Protein AF-A0A7X8M7G0-F1 (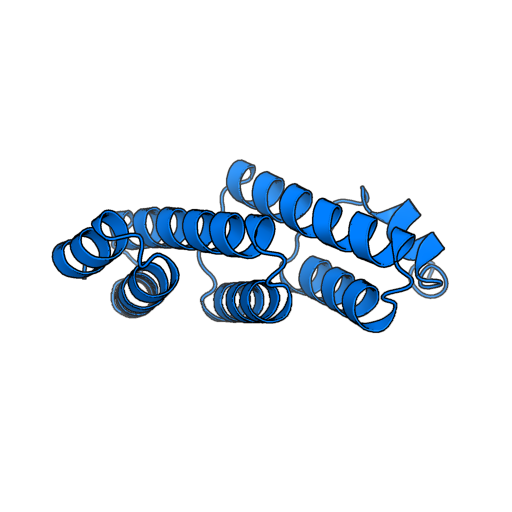afdb_monomer_lite)

Secondary structure (DSSP, 8-state):
-HHHHHHHHHTT-HHHHHHHHHHHHHH-TT-HHHHHHHHHHHHHHHHHHHHTT-HHHHHHHHHHHHHHT----HHHHHHHHHHHHHHHHHHHHHT-HHHHHHHHHHHHHTT---STTHHHHHHTT-TTSS--

Sequence (132 aa):
YHRWGRALFDRGLFYEAFTVLADGFYRYRRESALAQNCRVALFAALNQYGRTGQWAESRGLLQELRVLNLPMSEADQQMLRAYLRNWMNHFVRTGGREALLSSLELLQHLGLDDGSFEAVYDQAGMLSRRRE

Structure (mmCIF, N/CA/C/O backbone):
data_AF-A0A7X8M7G0-F1
#
_entry.id   AF-A0A7X8M7G0-F1
#
loop_
_atom_site.group_PDB
_atom_site.id
_atom_site.type_symbol
_atom_site.label_atom_id
_atom_site.label_alt_id
_atom_site.label_comp_id
_atom_site.label_asym_id
_atom_site.label_entity_id
_atom_site.label_seq_id
_atom_site.pdbx_PDB_ins_code
_atom_site.Cartn_x
_atom_site.Cartn_y
_atom_site.Cartn_z
_atom_site.occupancy
_atom_site.B_iso_or_equiv
_atom_site.auth_seq_id
_atom_site.auth_comp_id
_atom_site.auth_asym_id
_atom_site.auth_atom_id
_atom_site.pdbx_PDB_model_num
ATOM 1 N N . TYR A 1 1 ? 8.010 -5.944 -18.891 1.00 95.56 1 TYR A N 1
ATOM 2 C CA . TYR A 1 1 ? 7.377 -5.294 -17.726 1.00 95.56 1 TYR A CA 1
ATOM 3 C C . TYR A 1 1 ? 6.866 -3.891 -18.028 1.00 95.56 1 TYR A C 1
ATOM 5 O O . TYR A 1 1 ? 5.655 -3.733 -18.046 1.00 95.56 1 TYR A O 1
ATOM 13 N N . HIS A 1 2 ? 7.713 -2.908 -18.370 1.00 96.81 2 HIS A N 1
ATOM 14 C CA . HIS A 1 2 ? 7.283 -1.512 -18.605 1.00 96.81 2 HIS A CA 1
ATOM 15 C C . HIS A 1 2 ? 6.071 -1.333 -19.528 1.00 96.81 2 HIS A C 1
ATOM 17 O O . HIS A 1 2 ? 5.071 -0.758 -19.111 1.00 96.81 2 HIS A O 1
ATOM 23 N N . ARG A 1 3 ? 6.136 -1.843 -20.766 1.00 97.81 3 ARG A N 1
ATOM 24 C CA . ARG A 1 3 ? 5.047 -1.681 -21.746 1.00 97.81 3 ARG A CA 1
ATOM 25 C C . ARG A 1 3 ? 3.736 -2.316 -21.270 1.00 97.81 3 ARG A C 1
ATOM 27 O O . ARG A 1 3 ? 2.682 -1.717 -21.427 1.00 97.81 3 ARG A O 1
ATOM 34 N N . TRP A 1 4 ? 3.810 -3.508 -20.678 1.00 98.25 4 TRP A N 1
ATOM 35 C CA . TRP A 1 4 ? 2.631 -4.229 -20.198 1.00 98.25 4 TRP A CA 1
ATOM 36 C C . TRP A 1 4 ? 2.008 -3.548 -18.977 1.00 98.25 4 TRP A C 1
ATOM 38 O O . TRP A 1 4 ? 0.820 -3.239 -19.002 1.00 98.25 4 TRP A O 1
ATOM 48 N N . GLY A 1 5 ? 2.816 -3.222 -17.963 1.00 98.38 5 GLY A N 1
ATOM 49 C CA . GLY A 1 5 ? 2.348 -2.481 -16.792 1.00 98.38 5 GLY A CA 1
ATOM 50 C C . GLY A 1 5 ? 1.730 -1.137 -17.179 1.00 98.38 5 GLY A C 1
ATOM 51 O O . GLY A 1 5 ? 0.668 -0.786 -16.678 1.00 98.38 5 GLY A O 1
ATOM 52 N N . ARG A 1 6 ? 2.329 -0.425 -18.146 1.00 98.25 6 ARG A N 1
ATOM 53 C CA . ARG A 1 6 ? 1.773 0.829 -18.666 1.00 98.25 6 ARG A CA 1
ATOM 54 C C . ARG A 1 6 ? 0.425 0.631 -19.362 1.00 98.25 6 ARG A C 1
ATOM 56 O O . ARG A 1 6 ? -0.503 1.373 -19.075 1.00 98.25 6 ARG A O 1
ATOM 63 N N . ALA A 1 7 ? 0.296 -0.385 -20.214 1.00 98.62 7 ALA A N 1
ATOM 64 C CA . ALA A 1 7 ? -0.960 -0.676 -20.905 1.00 98.62 7 ALA A CA 1
ATOM 65 C C . ALA A 1 7 ? -2.103 -1.047 -19.940 1.00 98.62 7 ALA A C 1
ATOM 67 O O . ALA A 1 7 ? -3.251 -0.692 -20.190 1.00 98.62 7 ALA A O 1
ATOM 68 N N . LEU A 1 8 ? -1.804 -1.749 -18.841 1.00 98.75 8 LEU A N 1
ATOM 69 C CA . LEU A 1 8 ? -2.778 -2.018 -17.777 1.00 98.75 8 LEU A CA 1
ATOM 70 C C . LEU A 1 8 ? -3.158 -0.730 -17.036 1.00 98.75 8 LEU A C 1
ATOM 72 O O . LEU A 1 8 ? -4.341 -0.445 -16.860 1.00 98.75 8 LEU A O 1
ATOM 76 N N . PHE A 1 9 ? -2.159 0.078 -16.677 1.00 98.56 9 PHE A N 1
ATOM 77 C CA . PHE A 1 9 ? -2.361 1.343 -15.976 1.00 98.56 9 PHE A CA 1
ATOM 78 C C . PHE A 1 9 ? -3.233 2.317 -16.778 1.00 98.56 9 PHE A C 1
ATOM 80 O O . PHE A 1 9 ? -4.188 2.870 -16.241 1.00 98.56 9 PHE A O 1
ATOM 87 N N . ASP A 1 10 ? -2.962 2.477 -18.076 1.00 98.38 10 ASP A N 1
ATOM 88 C CA . ASP A 1 10 ? -3.728 3.367 -18.960 1.00 98.38 10 ASP A CA 1
ATOM 89 C C . ASP A 1 10 ? -5.197 2.917 -19.119 1.00 98.38 10 ASP A C 1
ATOM 91 O O . ASP A 1 10 ? -6.062 3.723 -19.453 1.00 98.38 10 ASP A O 1
ATOM 95 N N . ARG A 1 11 ? -5.503 1.641 -18.840 1.00 98.50 11 ARG A N 1
ATOM 96 C CA . ARG A 1 11 ? -6.869 1.089 -18.820 1.00 98.50 11 ARG A CA 1
ATOM 97 C C . ARG A 1 11 ? -7.557 1.198 -17.455 1.00 98.50 11 ARG A C 1
ATOM 99 O O . ARG A 1 11 ? -8.673 0.707 -17.314 1.00 98.50 11 ARG A O 1
ATOM 106 N N . GLY A 1 12 ? -6.906 1.788 -16.453 1.00 98.12 12 GLY A N 1
ATOM 107 C CA . GLY A 1 12 ? -7.418 1.858 -15.081 1.00 98.12 12 GLY A CA 1
ATOM 108 C C . GLY A 1 12 ? -7.304 0.547 -14.295 1.00 98.12 12 GLY A C 1
ATOM 109 O O . GLY A 1 12 ? -7.859 0.441 -13.207 1.00 98.12 12 GLY A O 1
ATOM 110 N N . LEU A 1 13 ? -6.585 -0.452 -14.817 1.00 98.56 13 LEU A N 1
ATOM 111 C CA . LEU A 1 13 ? -6.344 -1.736 -14.150 1.00 98.56 13 LEU A CA 1
ATOM 112 C C . LEU A 1 13 ? -5.118 -1.605 -13.234 1.00 98.56 13 LEU A C 1
ATOM 114 O O . LEU A 1 13 ? -4.037 -2.123 -13.525 1.00 98.56 13 LEU A O 1
ATOM 118 N N . PHE A 1 14 ? -5.241 -0.780 -12.189 1.00 98.69 14 PHE 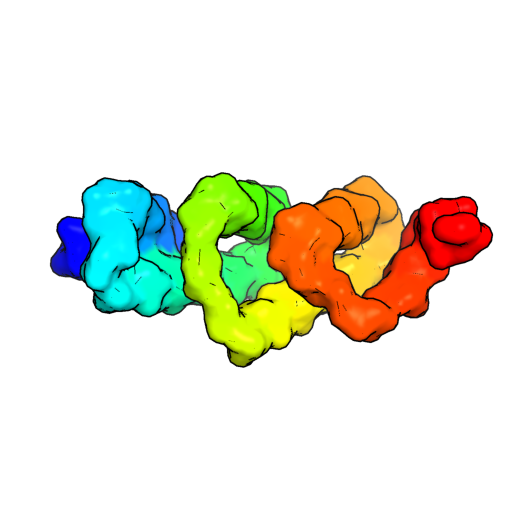A N 1
ATOM 119 C CA . PHE A 1 14 ? -4.090 -0.343 -11.391 1.00 98.69 14 PHE A CA 1
ATOM 120 C C . PHE A 1 14 ? -3.480 -1.459 -10.543 1.00 98.69 14 PHE A C 1
ATOM 122 O O . PHE A 1 14 ? -2.257 -1.506 -10.412 1.00 98.69 14 PHE A O 1
ATOM 129 N N . TYR A 1 15 ? -4.294 -2.361 -9.990 1.00 98.56 15 TYR A N 1
ATOM 130 C CA . TYR A 1 15 ? -3.777 -3.493 -9.221 1.00 98.56 15 TYR A CA 1
ATOM 131 C C . TYR A 1 15 ? -3.040 -4.476 -10.133 1.00 98.56 15 TYR A C 1
ATOM 133 O O . TYR A 1 15 ? -1.909 -4.857 -9.852 1.00 98.56 15 TYR A O 1
ATOM 141 N N . GLU A 1 16 ? -3.600 -4.797 -11.294 1.00 98.69 16 GLU A N 1
ATOM 142 C CA . GLU A 1 16 ? -2.949 -5.640 -12.292 1.00 98.69 16 GLU A CA 1
ATOM 143 C C . GLU A 1 16 ? -1.649 -4.993 -12.783 1.00 98.69 16 GLU A C 1
ATOM 145 O O . GLU A 1 16 ? -0.618 -5.660 -12.883 1.00 98.69 16 GLU A O 1
ATOM 150 N N . ALA A 1 17 ? -1.654 -3.679 -13.028 1.00 98.81 17 ALA A N 1
ATOM 151 C CA . ALA A 1 17 ? -0.438 -2.941 -13.349 1.00 98.81 17 ALA A CA 1
ATOM 152 C C . ALA A 1 17 ? 0.608 -3.069 -12.232 1.00 98.81 17 ALA A C 1
ATOM 154 O O . ALA A 1 17 ? 1.775 -3.337 -12.528 1.00 98.81 17 ALA A O 1
ATOM 155 N N . PHE A 1 18 ? 0.199 -2.925 -10.966 1.00 98.69 18 PHE A N 1
ATOM 156 C CA . PHE A 1 18 ? 1.066 -3.122 -9.808 1.00 98.69 18 PHE A CA 1
ATOM 157 C C . PHE A 1 18 ? 1.653 -4.534 -9.789 1.00 98.69 18 PHE A C 1
ATOM 159 O O . PHE A 1 18 ? 2.870 -4.648 -9.732 1.00 98.69 18 PHE A O 1
ATOM 166 N N . THR A 1 19 ? 0.846 -5.591 -9.923 1.00 98.38 19 THR A N 1
ATOM 167 C CA . THR A 1 19 ? 1.340 -6.982 -9.867 1.00 98.38 19 THR A CA 1
ATOM 168 C C . THR A 1 19 ? 2.403 -7.270 -10.933 1.00 98.38 19 THR A C 1
ATOM 170 O O . THR A 1 19 ? 3.462 -7.819 -10.627 1.00 98.38 19 THR A O 1
ATOM 173 N N . VAL A 1 20 ? 2.186 -6.817 -12.174 1.00 98.50 20 VAL A N 1
ATOM 174 C CA . VAL A 1 20 ? 3.162 -6.968 -13.265 1.00 98.50 20 VAL A CA 1
ATOM 175 C C . VAL A 1 20 ? 4.438 -6.180 -12.969 1.00 98.50 20 VAL A C 1
ATOM 177 O O . VAL A 1 20 ? 5.544 -6.670 -13.190 1.00 98.50 20 VAL A O 1
ATOM 180 N N . LEU A 1 21 ? 4.314 -4.945 -12.484 1.00 98.62 21 LEU A N 1
ATOM 181 C CA . LEU A 1 21 ? 5.469 -4.100 -12.178 1.00 98.62 21 LEU A CA 1
ATOM 182 C C . LEU A 1 21 ? 6.229 -4.582 -10.934 1.00 98.62 21 LEU A C 1
ATOM 184 O O . LEU A 1 21 ? 7.451 -4.454 -10.906 1.00 98.62 21 LEU A O 1
ATOM 188 N N . ALA A 1 22 ? 5.540 -5.176 -9.962 1.00 98.19 22 ALA A N 1
ATOM 189 C CA . ALA A 1 22 ? 6.105 -5.779 -8.763 1.00 98.19 22 ALA A CA 1
ATOM 190 C C . ALA A 1 22 ? 6.922 -7.033 -9.097 1.00 98.19 22 ALA A C 1
ATOM 192 O O . ALA A 1 22 ? 8.067 -7.132 -8.658 1.00 98.19 22 ALA A O 1
ATOM 193 N N . ASP A 1 23 ? 6.401 -7.940 -9.935 1.00 98.31 23 ASP A N 1
ATOM 194 C CA . ASP A 1 23 ? 7.173 -9.091 -10.437 1.00 98.31 23 ASP A CA 1
ATOM 195 C C . ASP A 1 23 ? 8.402 -8.623 -11.234 1.00 98.31 23 ASP A C 1
ATOM 197 O O . ASP A 1 23 ? 9.517 -9.108 -11.024 1.00 98.31 23 ASP A O 1
ATOM 201 N N . GLY A 1 24 ? 8.236 -7.592 -12.070 1.00 98.00 24 GLY A N 1
ATOM 202 C CA . GLY A 1 24 ? 9.353 -6.945 -12.752 1.00 98.00 24 GLY A CA 1
ATOM 203 C C . GLY A 1 24 ? 10.407 -6.415 -11.775 1.00 98.00 24 GLY A C 1
ATOM 204 O O . GLY A 1 24 ? 11.587 -6.741 -11.905 1.00 98.00 24 GLY A O 1
ATOM 205 N N . PHE A 1 25 ? 10.004 -5.615 -10.787 1.00 97.88 25 PHE A N 1
ATOM 206 C CA . PHE A 1 25 ? 10.911 -5.055 -9.783 1.00 97.88 25 PHE A CA 1
ATOM 207 C C . PHE A 1 25 ? 11.627 -6.153 -8.989 1.00 97.88 25 PHE A C 1
ATOM 209 O O . PHE A 1 25 ? 12.832 -6.051 -8.764 1.00 97.88 25 PHE A O 1
ATOM 216 N N . TYR A 1 26 ? 10.920 -7.219 -8.608 1.00 96.38 26 TYR A N 1
ATOM 217 C CA . TYR A 1 26 ? 11.500 -8.357 -7.901 1.00 96.38 26 TYR A CA 1
ATOM 218 C C . TYR A 1 26 ? 12.644 -9.002 -8.699 1.00 96.38 26 TYR A C 1
ATOM 220 O O . TYR A 1 26 ? 13.713 -9.261 -8.144 1.00 96.38 26 TYR A O 1
ATOM 228 N N . ARG A 1 27 ? 12.456 -9.197 -10.010 1.00 97.38 27 ARG A N 1
ATOM 229 C CA . ARG A 1 27 ? 13.459 -9.810 -10.900 1.00 97.38 27 ARG A CA 1
ATOM 230 C C . ARG A 1 27 ? 14.597 -8.861 -11.280 1.00 97.38 27 ARG A C 1
ATOM 232 O O . ARG A 1 27 ? 15.729 -9.308 -11.452 1.00 97.38 27 ARG A O 1
ATOM 239 N N . TYR A 1 28 ? 14.319 -7.563 -11.398 1.00 96.69 28 TYR A N 1
ATOM 240 C CA . TYR A 1 28 ? 15.255 -6.562 -11.923 1.00 96.69 28 TYR A CA 1
ATOM 241 C C . TYR A 1 28 ? 15.417 -5.368 -10.971 1.00 96.69 28 TYR A C 1
ATOM 243 O O . TYR A 1 28 ? 15.287 -4.212 -11.364 1.00 96.69 28 TYR A O 1
ATOM 251 N N . ARG A 1 29 ? 15.763 -5.631 -9.704 1.00 92.62 29 ARG A N 1
ATOM 252 C CA . ARG A 1 29 ? 15.828 -4.616 -8.626 1.00 92.62 29 ARG A CA 1
ATOM 253 C C . ARG A 1 29 ? 16.698 -3.383 -8.899 1.00 92.62 29 ARG A C 1
ATOM 255 O O . ARG A 1 29 ? 16.504 -2.356 -8.258 1.00 92.62 29 ARG A O 1
ATOM 262 N N . ARG A 1 30 ? 17.670 -3.478 -9.811 1.00 93.94 30 ARG A N 1
ATOM 263 C CA . ARG A 1 30 ? 18.555 -2.358 -10.182 1.00 93.94 30 ARG A CA 1
ATOM 264 C C . ARG A 1 30 ? 17.914 -1.388 -11.181 1.00 93.94 30 ARG A C 1
ATOM 266 O O . ARG A 1 30 ? 18.435 -0.294 -11.372 1.00 93.94 30 ARG A O 1
ATOM 273 N N . GLU A 1 31 ? 16.798 -1.759 -11.802 1.00 96.12 31 GLU A N 1
ATOM 274 C CA . GLU A 1 31 ? 16.070 -0.905 -12.736 1.00 96.12 31 GLU A CA 1
ATOM 275 C C . GLU A 1 31 ? 15.123 0.026 -11.966 1.00 96.12 31 GLU A C 1
ATOM 277 O O . GLU A 1 31 ? 13.978 -0.306 -11.650 1.00 96.12 31 GLU A O 1
ATOM 282 N N . SER A 1 32 ? 15.615 1.224 -11.648 1.00 93.75 32 SER A N 1
ATOM 283 C CA . SER A 1 32 ? 14.894 2.221 -10.843 1.00 93.75 32 SER A CA 1
ATOM 284 C C . SER A 1 32 ? 13.520 2.592 -11.415 1.00 93.75 32 SER A C 1
ATOM 286 O O . SER A 1 32 ? 12.586 2.864 -10.657 1.00 93.75 32 SER A O 1
ATOM 288 N N . ALA A 1 33 ? 13.369 2.543 -12.742 1.00 97.06 33 ALA A N 1
ATOM 289 C CA . ALA A 1 33 ? 12.110 2.809 -13.424 1.00 97.06 33 ALA A CA 1
ATOM 290 C C . ALA A 1 33 ? 11.008 1.799 -13.050 1.00 97.06 33 ALA A C 1
ATOM 292 O O . ALA A 1 33 ? 9.839 2.179 -12.989 1.00 97.06 33 ALA A O 1
ATOM 293 N N . LEU A 1 34 ? 11.343 0.528 -12.778 1.00 97.88 34 LEU A N 1
ATOM 294 C CA . LEU A 1 34 ? 10.355 -0.463 -12.333 1.00 97.88 34 LEU A CA 1
ATOM 295 C C . LEU A 1 34 ? 9.860 -0.144 -10.931 1.00 97.88 34 LEU A C 1
ATOM 297 O O . LEU A 1 34 ? 8.654 -0.160 -10.704 1.00 97.88 34 LEU A O 1
ATOM 301 N N . ALA A 1 35 ? 10.765 0.225 -10.023 1.00 97.25 35 ALA A N 1
ATOM 302 C CA . ALA A 1 35 ? 10.384 0.629 -8.675 1.00 97.25 35 ALA A CA 1
ATOM 303 C C . ALA A 1 35 ? 9.473 1.868 -8.704 1.00 97.25 35 ALA A C 1
ATOM 305 O O . ALA A 1 35 ? 8.437 1.895 -8.042 1.00 97.25 35 ALA A O 1
ATOM 306 N N . GLN A 1 36 ? 9.823 2.867 -9.523 1.00 97.69 36 GLN A N 1
ATOM 307 C CA . GLN A 1 36 ? 9.017 4.075 -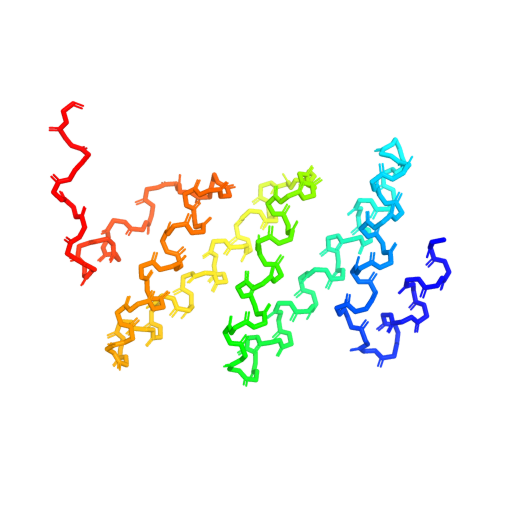9.686 1.00 97.69 36 GLN A CA 1
ATOM 308 C C . GLN A 1 36 ? 7.626 3.768 -10.242 1.00 97.69 36 GLN A C 1
ATOM 310 O O . GLN A 1 36 ? 6.627 4.189 -9.664 1.00 97.69 36 GLN A O 1
ATOM 315 N N . ASN A 1 37 ? 7.541 3.006 -11.332 1.00 98.06 37 ASN A N 1
ATOM 316 C CA . ASN A 1 37 ? 6.254 2.665 -11.931 1.00 98.06 37 ASN A CA 1
ATOM 317 C C . ASN A 1 37 ? 5.408 1.789 -10.995 1.00 98.06 37 ASN A C 1
ATOM 319 O O . ASN A 1 37 ? 4.194 1.965 -10.928 1.00 98.06 37 ASN A O 1
ATOM 323 N N . CYS A 1 38 ? 6.041 0.879 -10.249 1.00 98.31 38 CYS A N 1
ATOM 324 C CA . CYS A 1 38 ? 5.376 0.054 -9.246 1.00 98.31 38 CYS A CA 1
ATOM 325 C C . CYS A 1 38 ? 4.743 0.916 -8.143 1.00 98.31 38 CYS A C 1
ATOM 327 O O . CYS A 1 38 ? 3.584 0.692 -7.800 1.00 98.31 38 CYS A O 1
ATOM 329 N N . ARG A 1 39 ? 5.451 1.938 -7.632 1.00 98.25 39 ARG A N 1
ATOM 330 C CA . ARG A 1 39 ? 4.893 2.899 -6.658 1.00 98.25 39 ARG A CA 1
ATOM 331 C C . ARG A 1 39 ? 3.706 3.672 -7.231 1.00 98.25 39 ARG A C 1
ATOM 333 O O . ARG A 1 39 ? 2.688 3.811 -6.562 1.00 98.25 39 ARG A O 1
ATOM 340 N N . VAL A 1 40 ? 3.806 4.135 -8.477 1.00 98.31 40 VAL A N 1
ATOM 341 C CA . VAL A 1 40 ? 2.705 4.852 -9.142 1.00 98.31 40 VAL A CA 1
ATOM 342 C C . VAL A 1 40 ? 1.453 3.972 -9.243 1.00 98.31 40 VAL A C 1
ATOM 344 O O . VAL A 1 40 ? 0.363 4.417 -8.888 1.00 98.31 40 VAL A O 1
ATOM 347 N N . ALA A 1 41 ? 1.602 2.714 -9.668 1.00 98.69 41 ALA A N 1
ATOM 348 C CA . ALA A 1 41 ? 0.492 1.764 -9.744 1.00 98.69 41 ALA A CA 1
ATOM 349 C C . ALA A 1 41 ? -0.100 1.436 -8.362 1.00 98.69 41 ALA A C 1
ATOM 351 O O . ALA A 1 41 ? -1.320 1.447 -8.204 1.00 98.69 41 ALA A O 1
ATOM 352 N N . LEU A 1 42 ? 0.754 1.231 -7.353 1.00 98.69 42 LEU A N 1
ATOM 353 C CA . LEU A 1 42 ? 0.357 1.011 -5.960 1.00 98.69 42 LEU A CA 1
ATOM 354 C C . LEU A 1 42 ? -0.553 2.136 -5.445 1.00 98.69 42 LEU A C 1
ATOM 356 O O . LEU A 1 42 ? -1.654 1.868 -4.969 1.00 98.69 42 LEU A O 1
ATOM 360 N N . PHE A 1 43 ? -0.120 3.396 -5.548 1.00 98.50 43 PHE A N 1
ATOM 361 C CA . PHE A 1 43 ? -0.908 4.522 -5.037 1.00 98.50 43 PHE A CA 1
ATOM 362 C C . PHE A 1 43 ? -2.193 4.752 -5.834 1.00 98.50 43 PHE A C 1
ATOM 364 O O . PHE A 1 43 ? -3.213 5.118 -5.249 1.00 98.50 43 PHE A O 1
ATOM 371 N N . ALA A 1 44 ? -2.180 4.501 -7.146 1.00 98.56 44 ALA A N 1
ATOM 372 C CA . ALA A 1 44 ? -3.390 4.564 -7.959 1.00 98.56 44 ALA A CA 1
ATOM 373 C C . ALA A 1 44 ? -4.424 3.513 -7.517 1.00 98.56 44 ALA A C 1
ATOM 375 O O . ALA A 1 44 ? -5.594 3.852 -7.330 1.00 98.56 44 ALA A O 1
ATOM 376 N N . ALA A 1 45 ? -3.987 2.276 -7.264 1.00 98.62 45 ALA A N 1
ATOM 377 C CA . ALA A 1 45 ? -4.844 1.205 -6.764 1.00 98.62 45 ALA A CA 1
ATOM 378 C C . ALA A 1 45 ? -5.380 1.506 -5.353 1.00 98.62 45 ALA A C 1
ATOM 380 O O . ALA A 1 45 ? -6.587 1.431 -5.134 1.00 98.62 45 ALA A O 1
ATOM 381 N N . LEU A 1 46 ? -4.527 1.943 -4.417 1.00 98.44 46 LEU A N 1
ATOM 382 C CA . LEU A 1 46 ? -4.959 2.335 -3.068 1.00 98.44 46 LEU A CA 1
ATOM 383 C C . LEU A 1 46 ? -5.997 3.464 -3.101 1.00 98.44 46 LEU A C 1
ATOM 385 O O . LEU A 1 46 ? -6.997 3.405 -2.383 1.00 98.44 46 LEU A O 1
ATOM 389 N N . ASN A 1 47 ? -5.790 4.475 -3.949 1.00 97.56 47 ASN A N 1
ATOM 390 C CA . ASN A 1 47 ? -6.741 5.570 -4.132 1.00 97.56 47 ASN A CA 1
ATOM 391 C C . ASN A 1 47 ? -8.073 5.069 -4.712 1.00 97.56 47 ASN A C 1
ATOM 393 O O . ASN A 1 47 ? -9.131 5.430 -4.198 1.00 97.56 47 ASN A O 1
ATOM 397 N N . GLN A 1 48 ? -8.040 4.211 -5.737 1.00 97.75 48 GLN A N 1
ATOM 398 C CA . GLN A 1 48 ? -9.249 3.602 -6.295 1.00 97.75 48 GLN A CA 1
ATOM 399 C C . GLN A 1 48 ? -10.021 2.829 -5.220 1.00 97.75 48 GLN A C 1
ATOM 401 O O . GLN A 1 48 ? -11.203 3.105 -5.012 1.00 97.75 48 GLN A O 1
ATOM 406 N N . TYR A 1 49 ? -9.353 1.936 -4.489 1.00 97.81 49 TYR A N 1
ATOM 407 C CA . TYR A 1 49 ? -9.984 1.153 -3.431 1.00 97.81 49 TYR A CA 1
ATOM 408 C C . TYR A 1 49 ? -10.545 2.031 -2.313 1.00 97.81 49 TYR A C 1
ATOM 410 O O . TYR A 1 49 ? -11.700 1.855 -1.917 1.00 97.81 49 TYR A O 1
ATOM 418 N N . GLY A 1 50 ? -9.786 3.040 -1.877 1.00 95.44 50 GLY A N 1
ATOM 419 C CA . GLY A 1 50 ? -10.211 3.995 -0.854 1.00 95.44 50 GLY A CA 1
ATOM 420 C C . GLY A 1 50 ? -11.484 4.753 -1.237 1.00 95.44 50 GLY A C 1
ATOM 421 O O . GLY A 1 50 ? -12.401 4.856 -0.427 1.00 95.44 50 GLY A O 1
ATOM 422 N N . ARG A 1 51 ? -11.595 5.218 -2.489 1.00 95.25 51 ARG A N 1
ATOM 423 C CA . ARG A 1 51 ? -12.803 5.904 -2.992 1.00 95.25 51 ARG A CA 1
ATOM 424 C C . ARG A 1 51 ? -14.042 5.015 -2.992 1.00 95.25 51 ARG A C 1
ATOM 426 O O . ARG A 1 51 ? -15.149 5.514 -2.829 1.00 95.25 51 ARG A O 1
ATOM 433 N N . THR A 1 52 ? -13.852 3.716 -3.186 1.00 95.38 52 THR A N 1
ATOM 434 C CA . THR A 1 52 ? -14.937 2.726 -3.254 1.00 95.38 52 THR A CA 1
ATOM 435 C C . THR A 1 52 ? -15.191 1.988 -1.939 1.00 95.38 52 THR A C 1
ATOM 437 O O . THR A 1 52 ? -16.002 1.071 -1.915 1.00 95.38 52 THR A O 1
ATOM 440 N N . GLY A 1 53 ? -14.505 2.346 -0.848 1.00 95.44 53 GLY A N 1
ATOM 441 C CA . GLY A 1 53 ? -14.683 1.673 0.443 1.00 95.44 53 GLY A CA 1
ATOM 442 C C . GLY A 1 53 ? -14.134 0.237 0.498 1.00 95.44 53 GLY A C 1
ATOM 443 O O . GLY A 1 53 ? -14.528 -0.537 1.366 1.00 95.44 53 GLY A O 1
ATOM 444 N N . GLN A 1 54 ? -13.204 -0.121 -0.387 1.00 97.44 54 GLN A N 1
ATOM 445 C CA . GLN A 1 54 ? -12.640 -1.469 -0.530 1.00 97.44 54 GLN A CA 1
ATOM 446 C C . GLN A 1 54 ? -11.468 -1.706 0.442 1.00 97.44 54 GLN A C 1
ATOM 448 O O . GLN A 1 54 ? -10.295 -1.725 0.059 1.00 97.44 54 GLN A O 1
ATOM 453 N N . TRP A 1 55 ? -11.762 -1.810 1.745 1.00 97.12 55 TRP A N 1
ATOM 454 C CA . TRP A 1 55 ? -10.725 -1.997 2.773 1.00 97.12 55 TRP A CA 1
ATOM 455 C C . TRP A 1 55 ? -9.964 -3.318 2.624 1.00 97.12 55 TRP A C 1
ATOM 457 O O . TRP A 1 55 ? -8.749 -3.338 2.807 1.00 97.12 55 TRP A O 1
ATOM 467 N N . ALA A 1 56 ? -10.648 -4.418 2.302 1.00 97.69 56 ALA A N 1
ATOM 468 C CA . ALA A 1 56 ? -10.018 -5.735 2.232 1.00 97.69 56 ALA A CA 1
ATOM 469 C C . ALA A 1 56 ? -8.925 -5.779 1.151 1.00 97.69 56 ALA A C 1
ATOM 471 O O . ALA A 1 56 ? -7.818 -6.258 1.401 1.00 97.69 56 ALA A O 1
ATOM 472 N N . GLU A 1 57 ? -9.215 -5.194 -0.006 1.00 98.38 57 GLU A N 1
ATOM 473 C CA . GLU A 1 57 ? -8.326 -5.050 -1.152 1.00 98.38 57 GLU A CA 1
ATOM 474 C C . GLU A 1 57 ? -7.168 -4.102 -0.824 1.00 98.38 57 GLU A C 1
ATOM 476 O O . GLU A 1 57 ? -6.004 -4.414 -1.073 1.00 98.38 57 GLU A O 1
ATOM 481 N N . SER A 1 58 ? -7.472 -2.974 -0.174 1.00 98.12 58 SER A N 1
ATOM 482 C CA . SER A 1 58 ? -6.464 -2.022 0.309 1.00 98.12 58 SER A CA 1
ATOM 483 C C . SER A 1 58 ? -5.479 -2.682 1.272 1.00 98.12 58 SER A C 1
ATOM 485 O O . SER A 1 58 ? -4.265 -2.524 1.146 1.00 98.12 58 SER A O 1
ATOM 487 N N . ARG A 1 59 ? -6.001 -3.462 2.224 1.00 97.94 59 ARG A N 1
ATOM 488 C CA . ARG A 1 59 ? -5.212 -4.208 3.201 1.00 97.94 59 ARG A CA 1
ATOM 489 C C . ARG A 1 59 ? -4.332 -5.249 2.515 1.00 97.94 59 ARG A C 1
ATOM 491 O O . ARG A 1 59 ? -3.148 -5.318 2.832 1.00 97.94 59 ARG A O 1
ATOM 498 N N . GLY A 1 60 ? -4.887 -6.027 1.583 1.00 98.00 60 GLY A N 1
ATOM 499 C CA . GLY A 1 60 ? -4.131 -7.022 0.817 1.00 98.00 60 GLY A CA 1
ATOM 500 C C . GLY A 1 60 ? -2.968 -6.388 0.056 1.00 98.00 60 GLY A C 1
ATOM 501 O O . GLY A 1 60 ? -1.825 -6.817 0.189 1.00 98.00 60 GLY A O 1
ATOM 502 N N . LEU A 1 61 ? -3.222 -5.273 -0.628 1.00 98.31 61 LEU A N 1
ATOM 503 C CA . LEU A 1 61 ? -2.193 -4.543 -1.363 1.00 98.31 61 LEU A CA 1
ATOM 504 C C . LEU A 1 61 ? -1.085 -3.980 -0.448 1.00 98.31 61 LEU A C 1
ATOM 506 O O . LEU A 1 61 ? 0.096 -4.028 -0.791 1.00 98.31 61 LEU A O 1
ATOM 510 N N . LEU A 1 62 ? -1.429 -3.490 0.747 1.00 97.75 62 LEU A N 1
ATOM 511 C CA . LEU A 1 62 ? -0.438 -3.047 1.739 1.00 97.75 62 LEU A CA 1
ATOM 512 C C . LEU A 1 62 ? 0.385 -4.214 2.316 1.00 97.75 62 LEU A C 1
ATOM 514 O O . LEU A 1 62 ? 1.564 -4.040 2.634 1.00 97.75 62 LEU A O 1
ATOM 518 N N . GLN A 1 63 ? -0.195 -5.412 2.422 1.00 96.81 63 GLN A N 1
ATOM 519 C CA . GLN A 1 63 ? 0.543 -6.625 2.789 1.00 96.81 63 GLN A CA 1
ATOM 520 C C . GLN A 1 63 ? 1.509 -7.052 1.677 1.00 96.81 63 GLN A C 1
ATOM 522 O O . GLN A 1 63 ? 2.656 -7.392 1.967 1.00 96.81 63 GLN A O 1
ATOM 527 N N . GLU A 1 64 ? 1.093 -6.978 0.411 1.00 96.94 64 GLU A N 1
ATOM 528 C CA . GLU A 1 64 ? 1.977 -7.230 -0.733 1.00 96.94 64 GLU A CA 1
ATOM 529 C C . GLU A 1 64 ? 3.144 -6.238 -0.771 1.00 96.94 64 GLU A C 1
ATOM 531 O O . GLU A 1 64 ? 4.295 -6.643 -0.946 1.00 96.94 64 GLU A O 1
ATOM 536 N N . LEU A 1 65 ? 2.878 -4.951 -0.519 1.00 96.69 65 LEU A N 1
ATOM 537 C CA . LEU A 1 65 ? 3.915 -3.926 -0.398 1.00 96.69 65 LEU A CA 1
ATOM 538 C C . LEU A 1 65 ? 4.978 -4.304 0.646 1.00 96.69 65 LEU A C 1
ATOM 540 O O . LEU A 1 65 ? 6.177 -4.206 0.368 1.00 96.69 65 LEU A O 1
ATOM 544 N N . ARG A 1 66 ? 4.548 -4.754 1.832 1.00 93.94 66 ARG A N 1
ATOM 545 C CA . ARG A 1 66 ? 5.455 -5.194 2.902 1.00 93.94 66 ARG A CA 1
ATOM 546 C C . ARG A 1 66 ? 6.389 -6.305 2.417 1.00 93.94 66 ARG A C 1
ATOM 548 O O . ARG A 1 66 ? 7.586 -6.251 2.682 1.00 93.94 66 ARG A O 1
ATOM 555 N N . VAL A 1 67 ? 5.853 -7.306 1.716 1.00 94.88 67 VAL A N 1
ATOM 556 C CA . VAL A 1 67 ? 6.638 -8.445 1.205 1.00 94.88 67 VAL A CA 1
ATOM 557 C C . VAL A 1 67 ? 7.599 -8.010 0.099 1.00 94.88 67 VAL A C 1
ATOM 559 O O . VAL A 1 67 ? 8.736 -8.481 0.041 1.00 94.88 67 VAL A O 1
ATOM 562 N N . LEU A 1 68 ? 7.167 -7.089 -0.765 1.00 95.25 68 LEU A N 1
ATOM 563 C CA . LEU A 1 68 ? 7.955 -6.621 -1.902 1.00 95.25 68 LEU A CA 1
ATOM 564 C C . LEU A 1 68 ? 9.233 -5.879 -1.476 1.00 95.25 68 LEU A C 1
ATOM 566 O O . LEU A 1 68 ? 10.219 -5.886 -2.221 1.00 95.25 68 LEU A O 1
ATOM 570 N N . ASN A 1 69 ? 9.220 -5.261 -0.287 1.00 92.12 69 ASN A N 1
ATOM 571 C CA . ASN A 1 69 ? 10.274 -4.372 0.209 1.00 92.12 69 ASN A CA 1
ATOM 572 C C . ASN A 1 69 ? 10.639 -3.300 -0.836 1.00 92.12 69 ASN A C 1
ATOM 574 O O . ASN A 1 69 ? 11.804 -3.076 -1.178 1.00 92.12 69 ASN A O 1
ATOM 578 N N . LEU A 1 70 ? 9.598 -2.707 -1.427 1.00 94.69 70 LEU A N 1
ATOM 579 C CA . LEU A 1 70 ? 9.727 -1.653 -2.422 1.00 94.69 70 LEU A CA 1
ATOM 580 C C . LEU A 1 70 ? 10.275 -0.394 -1.729 1.00 94.69 70 LEU A C 1
ATOM 582 O O . LEU A 1 70 ? 9.671 0.048 -0.752 1.00 94.69 70 LEU A O 1
ATOM 586 N N . PRO A 1 71 ? 11.381 0.208 -2.203 1.00 93.94 71 PRO A N 1
ATOM 587 C CA . PRO A 1 71 ? 11.925 1.403 -1.573 1.00 93.94 71 PRO A CA 1
ATOM 588 C C . PRO A 1 71 ? 10.910 2.544 -1.646 1.00 93.94 71 PRO A C 1
ATOM 590 O O . PRO A 1 71 ? 10.393 2.841 -2.726 1.00 93.94 71 PRO A O 1
ATOM 593 N N . MET A 1 72 ? 10.656 3.184 -0.507 1.00 95.44 72 MET A N 1
ATOM 594 C CA . MET A 1 72 ? 9.721 4.299 -0.363 1.00 95.44 72 MET A CA 1
ATOM 595 C C . MET A 1 72 ? 10.466 5.566 0.034 1.00 95.44 72 MET A C 1
ATOM 597 O O . MET A 1 72 ? 11.259 5.551 0.977 1.00 95.44 72 MET A O 1
ATOM 601 N N . SER A 1 73 ? 10.198 6.662 -0.674 1.00 95.94 73 SER A N 1
ATOM 602 C CA . SER A 1 73 ? 10.639 7.988 -0.243 1.00 95.94 73 SER A CA 1
ATOM 603 C C . SER A 1 73 ? 9.843 8.451 0.980 1.00 95.94 73 SER A C 1
ATOM 605 O O . SER A 1 73 ? 8.776 7.915 1.274 1.00 95.94 73 SER A O 1
ATOM 607 N N . GLU A 1 74 ? 10.319 9.484 1.672 1.00 96.06 74 GLU A N 1
ATOM 608 C CA . GLU A 1 74 ? 9.566 10.085 2.781 1.00 96.06 74 GLU A CA 1
ATOM 609 C C . GLU A 1 74 ? 8.187 10.594 2.322 1.00 96.06 74 GLU A C 1
ATOM 611 O O . GLU A 1 74 ? 7.191 10.403 3.013 1.00 96.06 74 GLU A O 1
ATOM 616 N N . ALA A 1 75 ? 8.091 11.150 1.109 1.00 96.31 75 ALA A N 1
ATOM 617 C CA . ALA A 1 75 ? 6.812 11.564 0.535 1.00 96.31 75 ALA A CA 1
ATOM 618 C C . ALA A 1 75 ? 5.855 10.374 0.328 1.00 96.31 75 ALA A C 1
ATOM 620 O O . ALA A 1 75 ? 4.666 10.475 0.633 1.00 96.31 75 ALA A O 1
ATOM 621 N N . ASP A 1 76 ? 6.365 9.227 -0.134 1.00 97.31 76 ASP A N 1
ATOM 622 C CA . ASP A 1 76 ? 5.566 8.003 -0.270 1.00 97.31 76 ASP A CA 1
ATOM 623 C C . ASP A 1 76 ? 5.075 7.504 1.095 1.00 97.31 76 ASP A C 1
ATOM 625 O O . ASP A 1 76 ? 3.906 7.147 1.255 1.00 97.31 76 ASP A O 1
ATOM 629 N N . GLN A 1 77 ? 5.949 7.519 2.104 1.00 97.44 77 GLN A N 1
ATOM 630 C CA . GLN A 1 77 ? 5.594 7.125 3.466 1.00 97.44 77 GLN A CA 1
ATOM 631 C C . GLN A 1 77 ? 4.520 8.043 4.055 1.00 97.44 77 GLN A C 1
ATOM 633 O O . GLN A 1 77 ? 3.549 7.551 4.630 1.00 97.44 77 GLN A O 1
ATOM 638 N N . GLN A 1 78 ? 4.627 9.357 3.853 1.00 96.81 78 GLN A N 1
ATOM 639 C CA . GLN A 1 78 ? 3.606 10.319 4.274 1.00 96.81 78 GLN A CA 1
ATOM 640 C C . GLN A 1 78 ? 2.257 10.058 3.594 1.00 96.81 78 GLN A C 1
ATOM 642 O O . GLN A 1 78 ? 1.221 10.088 4.263 1.00 96.81 78 GLN A O 1
ATOM 647 N N . MET A 1 79 ? 2.249 9.727 2.298 1.00 96.69 79 MET A N 1
ATOM 648 C CA . MET A 1 79 ? 1.021 9.337 1.597 1.00 96.69 79 MET A CA 1
ATOM 649 C C . MET A 1 79 ? 0.405 8.061 2.187 1.00 96.69 79 MET A C 1
ATOM 651 O O . MET A 1 79 ? -0.806 8.022 2.412 1.00 96.69 79 MET A O 1
ATOM 655 N N . LEU A 1 80 ? 1.211 7.040 2.497 1.00 97.56 80 LEU A N 1
ATOM 656 C CA . LEU A 1 80 ? 0.730 5.808 3.138 1.00 97.56 80 LEU A CA 1
ATOM 657 C C . LEU A 1 80 ? 0.195 6.061 4.556 1.00 97.56 80 LEU A C 1
ATOM 659 O O . LEU A 1 80 ? -0.861 5.534 4.908 1.00 97.56 80 LEU A O 1
ATOM 663 N N . ARG A 1 81 ? 0.869 6.900 5.356 1.00 97.44 81 ARG A N 1
ATOM 664 C CA . ARG A 1 81 ? 0.394 7.312 6.689 1.00 97.44 81 ARG A CA 1
ATOM 665 C C . ARG A 1 81 ? -0.951 8.025 6.594 1.00 97.44 81 ARG A C 1
ATOM 667 O O . ARG A 1 81 ? -1.882 7.665 7.313 1.00 97.44 81 ARG A O 1
ATOM 674 N N . ALA A 1 82 ? -1.084 8.998 5.693 1.00 95.38 82 ALA A N 1
ATOM 675 C CA . ALA A 1 82 ? -2.338 9.721 5.484 1.00 95.38 82 ALA A CA 1
ATOM 676 C C . ALA A 1 82 ? -3.466 8.779 5.032 1.00 95.38 82 ALA A C 1
ATOM 678 O O . ALA A 1 82 ? -4.587 8.853 5.537 1.00 95.38 82 ALA A O 1
ATOM 679 N N . TYR A 1 83 ? -3.152 7.850 4.128 1.00 96.50 83 TYR A N 1
ATOM 680 C CA . TYR A 1 83 ? -4.084 6.835 3.657 1.00 96.50 83 TYR A CA 1
ATOM 681 C C . TYR A 1 83 ? -4.601 5.944 4.795 1.00 96.50 83 TYR A C 1
ATOM 683 O O . TYR A 1 83 ? -5.812 5.823 4.992 1.00 96.50 83 TYR A O 1
ATOM 691 N N . LEU A 1 84 ? -3.693 5.367 5.585 1.00 96.88 84 LEU A N 1
ATOM 692 C CA . LEU A 1 84 ? -4.040 4.536 6.736 1.00 96.88 84 LEU A CA 1
ATOM 693 C C . LEU A 1 84 ? -4.813 5.326 7.799 1.00 96.88 84 LEU A C 1
ATOM 695 O O . LEU A 1 84 ? -5.797 4.823 8.334 1.00 96.88 84 LEU A O 1
ATOM 699 N N . ARG A 1 85 ? -4.440 6.584 8.063 1.00 95.31 85 ARG A N 1
ATOM 700 C CA . ARG A 1 85 ? -5.159 7.457 9.003 1.00 95.31 85 ARG A CA 1
ATOM 701 C C . ARG A 1 85 ? -6.616 7.660 8.606 1.00 95.31 85 ARG A C 1
ATOM 703 O O . ARG A 1 85 ? -7.488 7.625 9.470 1.00 95.31 85 ARG A O 1
ATOM 710 N N . ASN A 1 86 ? -6.896 7.846 7.319 1.00 94.75 86 ASN A N 1
ATOM 711 C CA . ASN A 1 86 ? -8.270 8.004 6.843 1.00 94.75 86 ASN A CA 1
ATOM 712 C C . ASN A 1 86 ? -9.116 6.759 7.134 1.00 94.75 86 ASN A C 1
ATOM 714 O O . ASN A 1 86 ? -10.242 6.885 7.622 1.00 94.75 86 ASN A O 1
ATOM 718 N N . TRP A 1 87 ? -8.553 5.571 6.907 1.00 96.81 87 TRP A N 1
ATOM 719 C CA . TRP A 1 87 ? -9.192 4.304 7.255 1.00 96.81 87 TRP A CA 1
ATOM 720 C C . TRP A 1 87 ? -9.398 4.148 8.759 1.00 96.81 87 TRP A C 1
ATOM 722 O O . TRP A 1 87 ? -10.515 3.887 9.198 1.00 96.81 87 TRP A O 1
ATOM 732 N N . MET A 1 88 ? -8.366 4.397 9.565 1.00 96.00 88 MET A N 1
ATOM 733 C CA . MET A 1 88 ? -8.465 4.327 11.024 1.00 96.00 88 MET A CA 1
ATOM 734 C C . MET A 1 88 ? -9.546 5.272 11.567 1.00 96.00 88 MET A C 1
ATOM 736 O O . MET A 1 88 ? -10.405 4.844 12.332 1.00 96.00 88 MET A O 1
ATOM 740 N N . ASN A 1 89 ? -9.583 6.5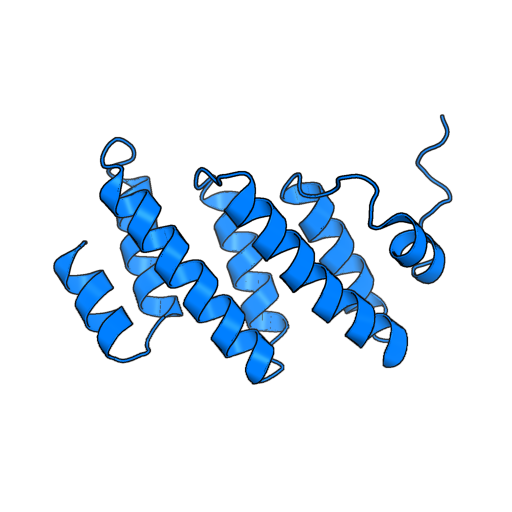26 11.106 1.00 93.12 89 ASN A N 1
ATOM 741 C CA . ASN A 1 89 ? -10.616 7.495 11.486 1.00 93.12 89 ASN A CA 1
ATOM 742 C C . ASN A 1 89 ? -12.023 7.043 11.067 1.00 93.12 89 ASN A C 1
ATOM 744 O O . ASN A 1 89 ? -13.011 7.330 11.746 1.00 93.12 89 ASN A O 1
ATOM 748 N N . HIS A 1 90 ? -12.150 6.367 9.925 1.00 94.44 90 HIS A N 1
ATOM 749 C CA . HIS A 1 90 ? -13.411 5.758 9.519 1.00 94.44 90 HIS A CA 1
ATOM 750 C C . HIS A 1 90 ? -13.811 4.614 10.463 1.00 94.44 90 HIS A C 1
ATOM 752 O O . HIS A 1 90 ? -14.953 4.587 10.922 1.00 94.44 90 HIS A O 1
ATOM 758 N N . PHE A 1 91 ? -12.885 3.724 10.821 1.00 95.56 91 PHE A N 1
ATOM 759 C CA . PHE A 1 91 ? -13.156 2.598 11.717 1.00 95.56 91 PHE A CA 1
ATOM 760 C C . PHE A 1 91 ? -13.468 3.023 13.148 1.00 95.56 91 PHE A C 1
ATOM 762 O O . PHE A 1 91 ? -14.389 2.475 13.744 1.00 95.56 91 PHE A O 1
ATOM 769 N N . VAL A 1 92 ? -12.790 4.043 13.675 1.00 92.75 92 VAL A N 1
ATOM 770 C CA . VAL A 1 92 ? -13.133 4.645 14.972 1.00 92.75 92 VAL A CA 1
ATOM 771 C C . VAL A 1 92 ? -14.581 5.134 14.965 1.00 92.75 92 VAL A C 1
ATOM 773 O O . VAL A 1 92 ? -15.351 4.802 15.860 1.00 92.75 92 VAL A O 1
ATOM 776 N N . ARG A 1 93 ? -14.986 5.874 13.924 1.00 92.00 93 ARG A N 1
ATOM 777 C CA . ARG A 1 93 ? -16.349 6.422 13.818 1.00 92.00 93 ARG A CA 1
ATOM 778 C C . ARG A 1 93 ? -17.427 5.358 13.621 1.00 92.00 93 ARG A C 1
ATOM 780 O O . ARG A 1 93 ? -18.563 5.578 14.021 1.00 92.00 93 ARG A O 1
ATOM 787 N N . THR A 1 94 ? -17.092 4.242 12.981 1.00 94.44 94 THR A N 1
ATOM 788 C CA . THR A 1 94 ? -18.042 3.163 12.657 1.00 94.44 94 THR A CA 1
ATOM 789 C C . THR A 1 94 ? -17.999 1.995 13.644 1.00 94.44 94 THR A C 1
ATOM 791 O O . THR A 1 94 ? -18.775 1.056 13.503 1.00 94.44 94 THR A O 1
ATOM 794 N N . GLY A 1 95 ? -17.111 2.032 14.644 1.00 91.81 95 GLY A N 1
ATOM 795 C CA . GLY A 1 95 ? -16.923 0.936 15.600 1.00 91.81 95 GLY A CA 1
ATOM 796 C C . GLY A 1 95 ? -16.210 -0.294 15.019 1.00 91.81 95 GLY A C 1
ATOM 797 O O . GLY A 1 95 ? -16.269 -1.372 15.607 1.00 91.81 95 GLY A O 1
ATOM 798 N N . GLY A 1 96 ? -15.524 -0.156 13.879 1.00 93.62 96 GLY A N 1
ATOM 799 C CA . GLY A 1 96 ? -14.817 -1.227 13.168 1.00 93.62 96 GLY A CA 1
ATOM 800 C C . GLY A 1 96 ? -13.527 -1.676 13.859 1.00 93.62 96 GLY A C 1
ATOM 801 O O . GLY A 1 96 ? -12.441 -1.527 13.302 1.00 93.62 96 GLY A O 1
ATOM 802 N N . ARG A 1 97 ? -13.627 -2.223 15.076 1.00 91.31 97 ARG A N 1
ATOM 803 C CA . ARG A 1 97 ? -12.472 -2.524 15.936 1.00 91.31 97 ARG A CA 1
ATOM 804 C C . ARG A 1 97 ? -11.433 -3.417 15.260 1.00 91.31 97 ARG A C 1
ATOM 806 O O . ARG A 1 97 ? -10.268 -3.054 15.242 1.00 91.31 97 ARG A O 1
ATOM 813 N N . GLU A 1 98 ? -11.821 -4.546 14.674 1.00 93.06 98 GLU A N 1
ATOM 814 C CA . GLU A 1 98 ? -10.858 -5.460 14.032 1.00 93.06 98 GLU A CA 1
ATOM 815 C C . GLU A 1 98 ? -10.087 -4.790 12.886 1.00 93.06 98 GLU A C 1
ATOM 817 O O . GLU A 1 98 ? -8.867 -4.922 12.783 1.00 93.06 98 GLU A O 1
ATOM 822 N N . ALA A 1 99 ? -10.783 -4.011 12.056 1.00 95.31 99 ALA A N 1
ATOM 823 C CA . ALA A 1 99 ? -10.174 -3.278 10.954 1.00 95.31 99 ALA A CA 1
ATOM 824 C C . ALA A 1 99 ? -9.240 -2.158 11.447 1.00 95.31 99 ALA A C 1
ATOM 826 O O . ALA A 1 99 ? -8.182 -1.930 10.853 1.00 95.31 99 ALA A O 1
ATOM 827 N N . LEU A 1 100 ? -9.582 -1.513 12.568 1.00 95.50 100 LEU A N 1
ATOM 828 C CA . LEU A 1 100 ? -8.721 -0.547 13.247 1.00 95.50 100 LEU A CA 1
ATOM 829 C C . LEU A 1 100 ? -7.426 -1.200 13.751 1.00 95.50 100 LEU A C 1
ATOM 831 O O . LEU A 1 100 ? -6.344 -0.708 13.435 1.00 95.50 100 LEU A O 1
ATOM 835 N N . LEU A 1 101 ? -7.518 -2.325 14.472 1.00 93.75 101 LEU A N 1
ATOM 836 C CA . LEU 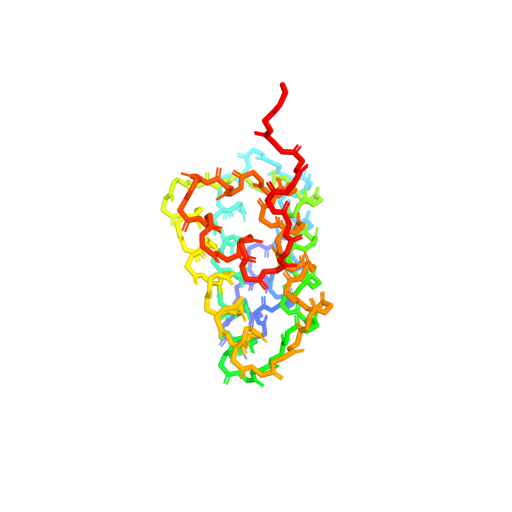A 1 101 ? -6.336 -3.045 14.969 1.00 93.75 101 LEU A CA 1
ATOM 837 C C . LEU A 1 101 ? -5.454 -3.512 13.803 1.00 93.75 101 LEU A C 1
ATOM 839 O O . LEU A 1 101 ? -4.248 -3.289 13.818 1.00 93.75 101 LEU A O 1
ATOM 843 N N . SER A 1 102 ? -6.063 -4.054 12.745 1.00 94.56 102 SER A N 1
ATOM 844 C CA . SER A 1 102 ? -5.334 -4.490 11.549 1.00 94.56 102 SER A CA 1
ATOM 845 C C . SER A 1 102 ? -4.640 -3.326 10.824 1.00 94.56 102 SER A C 1
ATOM 847 O O . SER A 1 102 ? -3.528 -3.482 10.322 1.00 94.56 102 SER A O 1
ATOM 849 N N . SER A 1 103 ? -5.249 -2.134 10.804 1.00 95.75 103 SER A N 1
ATOM 850 C CA . SER A 1 103 ? -4.606 -0.918 10.282 1.00 95.75 103 SER A CA 1
ATOM 851 C C . SER A 1 103 ? -3.372 -0.526 11.103 1.00 95.75 103 SER A C 1
ATOM 853 O O . SER A 1 103 ? -2.357 -0.127 10.533 1.00 95.75 103 SER A O 1
ATOM 855 N N . LEU A 1 104 ? -3.450 -0.627 12.434 1.00 94.31 104 LEU A N 1
ATOM 856 C CA . LEU A 1 104 ? -2.344 -0.298 13.340 1.00 94.31 104 LEU A CA 1
ATOM 857 C C . LEU A 1 104 ? -1.196 -1.311 13.220 1.00 94.31 104 LEU A C 1
ATOM 859 O O . LEU A 1 104 ? -0.032 -0.920 13.186 1.00 94.31 104 LEU A O 1
ATOM 863 N N . GLU A 1 105 ? -1.507 -2.598 13.064 1.00 93.12 105 GLU A N 1
ATOM 864 C CA . GLU A 1 105 ? -0.512 -3.634 12.761 1.00 93.12 105 GLU A CA 1
ATOM 865 C C . GLU A 1 105 ? 0.202 -3.364 11.429 1.00 93.12 105 GLU A C 1
ATOM 867 O O . GLU A 1 105 ? 1.427 -3.467 11.348 1.00 93.12 105 GLU A O 1
ATOM 872 N N . LEU A 1 106 ? -0.537 -2.966 10.385 1.00 95.31 106 LEU A N 1
ATOM 873 C CA . LEU A 1 106 ? 0.057 -2.573 9.105 1.00 95.31 106 LEU A CA 1
ATOM 874 C C . LEU A 1 106 ? 0.982 -1.363 9.245 1.00 95.31 106 LEU A C 1
ATOM 876 O O . LEU A 1 106 ? 2.081 -1.384 8.693 1.00 95.31 106 LEU A O 1
ATOM 880 N N . LEU A 1 107 ? 0.568 -0.336 9.992 1.00 95.75 107 LEU A N 1
ATOM 881 C CA . LEU A 1 107 ? 1.388 0.846 10.260 1.00 95.75 107 LEU A CA 1
ATOM 882 C C . LEU A 1 107 ? 2.739 0.451 10.881 1.00 95.75 107 LEU A C 1
ATOM 884 O O . LEU A 1 107 ? 3.787 0.902 10.419 1.00 95.75 107 LEU A O 1
ATOM 888 N N . GLN A 1 108 ? 2.716 -0.435 11.881 1.00 92.56 108 GLN A N 1
ATOM 889 C CA . GLN A 1 108 ? 3.924 -0.936 12.540 1.00 92.56 108 GLN A CA 1
ATOM 890 C C . GLN A 1 108 ? 4.788 -1.775 11.595 1.00 92.56 108 GLN A C 1
ATOM 892 O O . GLN A 1 108 ? 5.991 -1.548 11.486 1.00 92.56 108 GLN A O 1
ATOM 897 N N . HIS A 1 109 ? 4.190 -2.729 10.880 1.00 93.00 109 HIS A N 1
ATOM 898 C CA . HIS A 1 109 ? 4.928 -3.627 9.993 1.00 93.00 109 HIS A CA 1
ATOM 899 C C . HIS A 1 109 ? 5.540 -2.937 8.776 1.00 93.00 109 HIS A C 1
ATOM 901 O O . HIS A 1 109 ? 6.549 -3.412 8.259 1.00 93.00 109 HIS A O 1
ATOM 907 N N . LEU A 1 110 ? 4.936 -1.843 8.317 1.00 94.88 110 LEU A N 1
ATOM 908 C CA . LEU A 1 110 ? 5.479 -1.011 7.248 1.00 94.88 110 LEU A CA 1
ATOM 909 C C . LEU A 1 110 ? 6.496 0.022 7.764 1.00 94.88 110 LEU A C 1
ATOM 911 O O . LEU A 1 110 ? 7.050 0.761 6.956 1.00 94.88 110 LEU A O 1
ATOM 915 N N . GLY A 1 111 ? 6.746 0.092 9.079 1.00 94.19 111 GLY A N 1
ATOM 916 C CA . GLY A 1 111 ? 7.655 1.077 9.671 1.00 94.19 111 GLY A CA 1
ATOM 917 C C . GLY A 1 111 ? 7.171 2.518 9.492 1.00 94.19 111 GLY A C 1
ATOM 918 O O . GLY A 1 111 ? 7.977 3.432 9.369 1.00 94.19 111 GLY A O 1
ATOM 919 N N . LEU A 1 112 ? 5.853 2.717 9.425 1.00 94.75 112 LEU A N 1
ATOM 920 C CA . LEU A 1 112 ? 5.226 4.011 9.155 1.00 94.75 112 LEU A CA 1
ATOM 921 C C . LEU A 1 112 ? 4.817 4.756 10.431 1.00 94.75 112 LEU A C 1
ATOM 923 O O . LEU A 1 112 ? 4.260 5.844 10.332 1.00 94.75 112 LEU A O 1
ATOM 927 N N . ASP A 1 113 ? 5.044 4.183 11.610 1.00 90.69 113 ASP A N 1
ATOM 928 C CA . ASP A 1 113 ? 4.717 4.820 12.885 1.00 90.69 113 ASP A CA 1
ATOM 929 C C . ASP A 1 113 ? 5.743 5.916 13.212 1.00 90.69 113 ASP A C 1
ATOM 931 O O . ASP A 1 113 ? 6.903 5.633 13.500 1.00 90.69 113 ASP A O 1
ATOM 935 N N . ASP A 1 114 ? 5.307 7.172 13.145 1.00 89.81 114 ASP A N 1
ATOM 936 C CA . ASP A 1 114 ? 6.088 8.371 13.471 1.00 89.81 114 ASP A CA 1
ATOM 937 C C . ASP A 1 114 ? 5.629 9.033 14.782 1.00 89.81 114 ASP A C 1
ATOM 939 O O . ASP A 1 114 ? 5.940 10.195 15.035 1.00 89.81 114 ASP A O 1
ATOM 943 N N . GLY A 1 115 ? 4.839 8.321 15.594 1.00 87.94 115 GLY A N 1
ATOM 944 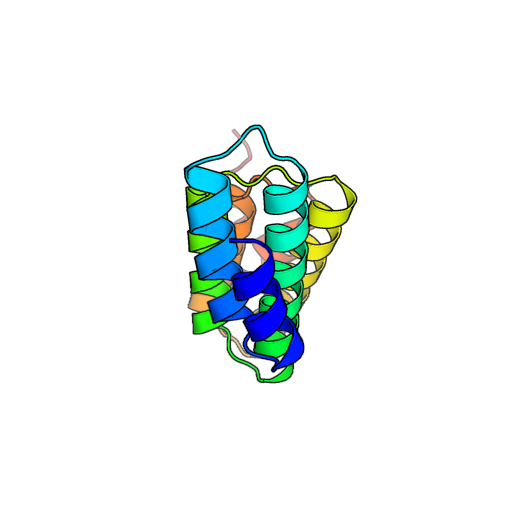C CA . GLY A 1 115 ? 4.246 8.841 16.828 1.00 87.94 115 GLY A CA 1
ATOM 945 C C . GLY A 1 115 ? 2.971 9.663 16.616 1.00 87.94 115 GLY A C 1
ATOM 946 O O . GLY A 1 115 ? 2.210 9.874 17.554 1.00 87.94 115 GLY A O 1
ATOM 947 N N . SER A 1 116 ? 2.626 10.056 15.386 1.00 88.94 116 SER A N 1
ATOM 948 C CA . SER A 1 116 ? 1.420 10.865 15.140 1.00 88.94 116 SER A CA 1
ATOM 949 C C . SER A 1 116 ? 0.098 10.072 15.189 1.00 88.94 116 SER A C 1
ATOM 951 O O . SER A 1 116 ? -0.962 10.600 14.846 1.00 88.94 116 SER A O 1
ATOM 953 N N . PHE A 1 117 ? 0.142 8.805 15.620 1.00 90.44 117 PHE A N 1
ATOM 954 C CA . PHE A 1 117 ? -1.005 7.899 15.761 1.00 90.44 117 PHE A CA 1
ATOM 955 C C . PHE A 1 117 ? -1.374 7.586 17.222 1.00 90.44 117 PHE A C 1
ATOM 957 O O . PHE A 1 117 ? -2.273 6.778 17.446 1.00 90.44 117 PHE A O 1
ATOM 964 N N . GLU A 1 118 ? -0.743 8.225 18.216 1.00 86.94 118 GLU A N 1
ATOM 965 C CA . GLU A 1 118 ? -1.011 7.999 19.652 1.00 86.94 118 GLU A CA 1
ATOM 966 C C . GLU A 1 118 ? -2.504 8.045 20.006 1.00 86.94 118 GLU A C 1
ATOM 968 O O . GLU A 1 118 ? -3.034 7.085 20.560 1.00 86.94 118 GLU A O 1
ATOM 973 N N . ALA A 1 119 ? -3.218 9.090 19.576 1.00 86.88 119 ALA A N 1
ATOM 974 C CA . ALA A 1 119 ? -4.653 9.223 19.834 1.00 86.88 119 ALA A CA 1
ATOM 975 C C . ALA A 1 119 ? -5.486 8.065 19.246 1.00 86.88 119 ALA A C 1
ATOM 977 O O . ALA A 1 119 ? -6.521 7.691 19.796 1.00 86.88 119 ALA A O 1
ATOM 978 N N . VAL A 1 120 ? -5.039 7.478 18.132 1.00 87.12 120 VAL A N 1
ATOM 979 C CA . VAL A 1 120 ? -5.705 6.322 17.519 1.00 87.12 120 VAL A CA 1
ATOM 980 C C . VAL A 1 120 ? -5.424 5.053 18.324 1.00 87.12 120 VAL A C 1
ATOM 982 O O . VAL A 1 120 ? -6.331 4.247 18.532 1.00 87.12 120 VAL A O 1
ATOM 985 N N . TYR A 1 121 ? -4.196 4.878 18.821 1.00 84.75 121 TYR A N 1
ATOM 986 C CA . TYR A 1 121 ? -3.869 3.778 19.730 1.00 84.75 121 TYR A CA 1
ATOM 987 C C . TYR A 1 121 ? -4.661 3.858 21.041 1.00 84.75 121 TYR A C 1
ATOM 989 O O . TYR A 1 121 ? -5.122 2.823 21.527 1.00 84.75 121 TYR A O 1
ATOM 997 N N . ASP A 1 122 ? -4.865 5.058 21.586 1.00 85.44 122 ASP A N 1
ATOM 998 C CA . ASP A 1 122 ? -5.718 5.281 22.757 1.00 85.44 122 ASP A CA 1
ATOM 999 C C . ASP A 1 122 ? -7.156 4.837 22.498 1.00 85.44 122 ASP A C 1
ATOM 1001 O O . ASP A 1 122 ? -7.716 4.038 23.248 1.00 85.44 122 ASP A O 1
ATOM 1005 N N . GLN A 1 123 ? -7.735 5.288 21.384 1.00 83.12 123 GLN A N 1
ATOM 1006 C CA . GLN A 1 123 ? -9.093 4.920 20.975 1.00 83.12 123 GLN A CA 1
ATOM 1007 C C . GLN A 1 123 ? -9.246 3.416 20.712 1.00 83.12 123 GLN A C 1
ATOM 1009 O O . GLN A 1 123 ? -10.313 2.850 20.943 1.00 83.12 123 GLN A O 1
ATOM 1014 N N . ALA A 1 124 ? -8.180 2.750 20.262 1.00 81.06 124 ALA A N 1
ATOM 1015 C CA . ALA A 1 124 ? -8.143 1.301 20.092 1.00 81.06 124 ALA A CA 1
ATOM 1016 C C . ALA A 1 124 ? -7.962 0.528 21.417 1.00 81.06 124 ALA A C 1
ATOM 1018 O O . ALA A 1 124 ? -8.079 -0.702 21.424 1.00 81.06 124 ALA A O 1
ATOM 1019 N N . GLY A 1 125 ? -7.672 1.217 22.529 1.00 79.44 125 GLY A N 1
ATOM 1020 C CA . GLY A 1 125 ? -7.359 0.609 23.824 1.00 79.44 125 GLY A CA 1
ATOM 1021 C C . GLY A 1 125 ? -5.993 -0.087 23.854 1.00 79.44 125 GLY A C 1
ATOM 1022 O O . GLY A 1 125 ? -5.828 -1.083 24.556 1.00 79.44 125 GLY A O 1
ATOM 1023 N N . MET A 1 126 ? -5.029 0.388 23.056 1.00 71.50 126 MET A N 1
ATOM 1024 C CA . MET A 1 126 ? -3.731 -0.263 22.826 1.00 71.50 126 MET A CA 1
ATOM 1025 C C . MET A 1 126 ? -2.541 0.371 23.571 1.00 71.50 126 MET A C 1
ATOM 1027 O O . MET A 1 126 ? -1.462 -0.222 23.571 1.00 71.50 126 MET A O 1
ATOM 1031 N N . LEU A 1 127 ? -2.692 1.521 24.244 1.00 56.56 127 LEU A N 1
ATOM 1032 C CA . LEU A 1 127 ? -1.572 2.217 24.913 1.00 56.56 127 LEU A CA 1
ATOM 1033 C C . LEU A 1 127 ? -1.064 1.588 26.232 1.00 56.56 127 LEU A C 1
ATOM 1035 O O . LEU A 1 127 ? -0.285 2.205 26.952 1.00 56.56 127 LEU A O 1
ATOM 1039 N N . SER A 1 128 ? -1.383 0.326 26.530 1.00 53.06 128 SER A N 1
ATOM 1040 C CA . SER A 1 128 ? -0.862 -0.372 27.718 1.00 53.06 128 SER A CA 1
ATOM 1041 C C . SER A 1 128 ? 0.438 -1.173 27.506 1.00 53.06 128 SER A C 1
ATOM 1043 O O . SER A 1 128 ? 0.827 -1.909 28.406 1.00 53.06 128 SER A O 1
ATOM 1045 N N . ARG A 1 129 ? 1.139 -1.069 26.359 1.00 51.66 129 ARG A N 1
ATOM 1046 C CA . ARG A 1 129 ? 2.332 -1.915 26.072 1.00 51.66 129 ARG A CA 1
ATOM 1047 C C . ARG A 1 129 ? 3.608 -1.231 25.549 1.00 51.66 129 ARG A C 1
ATOM 1049 O O . ARG A 1 129 ? 4.501 -1.932 25.088 1.00 51.66 129 ARG A O 1
ATOM 1056 N N . ARG A 1 130 ? 3.748 0.099 25.594 1.00 45.31 130 ARG A N 1
ATOM 1057 C CA . ARG A 1 130 ? 5.000 0.785 25.172 1.00 45.31 130 ARG A CA 1
ATOM 1058 C C . ARG A 1 130 ? 5.548 1.773 26.211 1.00 45.31 130 ARG A C 1
ATOM 1060 O O . ARG A 1 130 ? 5.998 2.859 25.862 1.00 45.31 130 ARG A O 1
ATOM 1067 N N . ARG A 1 131 ? 5.491 1.418 27.494 1.00 44.69 131 ARG A N 1
ATOM 1068 C CA . ARG A 1 131 ? 6.253 2.106 28.549 1.00 44.69 131 ARG A CA 1
ATOM 1069 C C . ARG A 1 131 ? 6.906 1.085 29.472 1.00 44.69 131 ARG A C 1
ATOM 1071 O O . ARG A 1 131 ? 6.522 0.998 30.628 1.00 44.69 131 ARG A O 1
ATOM 1078 N N . GLU A 1 132 ? 7.856 0.327 28.937 1.00 37.69 132 GLU A N 1
ATOM 1079 C CA . GLU A 1 132 ? 8.937 -0.312 29.701 1.00 37.69 132 GLU A CA 1
ATOM 1080 C C . GLU A 1 132 ? 10.221 -0.244 28.873 1.00 37.69 132 GLU A C 1
ATOM 1082 O O . GLU A 1 132 ? 10.137 -0.514 27.650 1.00 37.69 132 GLU A O 1
#

pLDDT: mean 93.06, std 10.75, range [37.69, 98.81]

Foldseek 3Di:
DVVVLVVCVVVLVLVVSLVVLLVVCLVCVVPVVSLVSNLVSLLSQLVVCLVVVNLVSNLVSLVVCLVSVRDDDPVSLVSLVVSLVVQLVVCLVVVVLVSNVSSVVSCVSVVSCPPPCVVSCVSSVNPPPPDD

Radius of gyration: 15.79 Å; chains: 1; bounding box: 37×21×51 Å